Protein AF-A0A3C2DFE4-F1 (afdb_monomer_lite)

pLDDT: mean 93.07, std 5.96, range [70.19, 98.56]

Sequence (59 aa):
ATGRIVCPGFVDPHTHYDAQLFWDPYATPSSQHGITSMVMGNCGFSIAPIGDESDAEYL

Radius of gyration: 15.05 Å; chains: 1; bounding box: 32×20×46 Å

Foldseek 3Di:
DPPDDDDQFDEAADDACQVVCVVVVPVVVRVVVRHDYYDHCPPVDHLDDDDDVVSVPSD

Secondary structure (DSSP, 8-state):
-TTS---PPEEESS---TTGGGT-TT-HHHHTTTEEEE----TT--S----SGGGGTT-

Structure (mmCIF, N/CA/C/O backbone):
data_AF-A0A3C2DFE4-F1
#
_entry.id   AF-A0A3C2DFE4-F1
#
loop_
_atom_site.group_PDB
_atom_site.id
_atom_site.type_symbol
_atom_site.label_atom_id
_atom_site.label_alt_id
_atom_site.label_comp_id
_atom_site.label_asym_id
_atom_site.label_entity_id
_atom_site.label_seq_id
_atom_site.pdbx_PDB_ins_code
_atom_site.Cartn_x
_atom_site.Cartn_y
_atom_site.Cartn_z
_atom_site.occupancy
_atom_site.B_iso_or_equiv
_atom_site.auth_seq_id
_atom_site.auth_comp_id
_atom_site.auth_asym_id
_atom_site.auth_atom_id
_atom_site.pdbx_PDB_model_num
ATOM 1 N N . ALA A 1 1 ? -16.247 -3.783 19.244 1.00 88.62 1 ALA A N 1
ATOM 2 C CA . ALA A 1 1 ? -15.155 -2.799 19.406 1.00 88.62 1 ALA A CA 1
ATOM 3 C C . ALA A 1 1 ? -15.381 -1.901 20.635 1.00 88.62 1 ALA A C 1
ATOM 5 O O . ALA A 1 1 ? -15.268 -0.685 20.541 1.00 88.62 1 ALA A O 1
ATOM 6 N N . THR A 1 2 ? -15.701 -2.474 21.803 1.00 97.88 2 THR A N 1
ATOM 7 C CA . THR A 1 2 ? -15.958 -1.684 23.022 1.00 97.88 2 THR A CA 1
ATOM 8 C C . THR A 1 2 ? -14.701 -0.913 23.429 1.00 97.88 2 THR A C 1
ATOM 10 O O . THR A 1 2 ? -13.638 -1.517 23.556 1.00 97.88 2 THR A O 1
ATOM 13 N N . GLY A 1 3 ? -14.814 0.409 23.590 1.00 97.94 3 GLY A N 1
ATOM 14 C CA . GLY A 1 3 ? -13.696 1.281 23.973 1.00 97.94 3 GLY A CA 1
ATOM 15 C C . GLY A 1 3 ? -12.637 1.508 22.886 1.00 97.94 3 GLY A C 1
ATOM 16 O O . GLY A 1 3 ? -11.515 1.880 23.213 1.00 97.94 3 GLY A O 1
ATOM 17 N N . ARG A 1 4 ? -12.952 1.261 21.606 1.00 97.81 4 ARG A N 1
ATOM 18 C CA . ARG A 1 4 ? -12.036 1.472 20.470 1.00 97.81 4 ARG A CA 1
ATOM 19 C C . ARG A 1 4 ? -12.675 2.351 19.399 1.00 97.81 4 ARG A C 1
ATOM 21 O O . ARG A 1 4 ? -13.896 2.466 19.339 1.00 97.81 4 ARG A O 1
ATOM 28 N N . ILE A 1 5 ? -11.842 2.910 18.525 1.00 97.81 5 ILE A N 1
ATOM 29 C CA . ILE A 1 5 ? -12.297 3.632 17.336 1.00 97.81 5 ILE A CA 1
ATOM 30 C C . ILE A 1 5 ? -12.507 2.641 16.192 1.00 97.81 5 ILE A C 1
ATOM 32 O O . ILE A 1 5 ? -11.638 1.822 15.900 1.00 97.81 5 ILE A O 1
ATOM 36 N N . VAL A 1 6 ? -13.671 2.732 15.553 1.00 97.81 6 VAL A N 1
ATOM 37 C CA . VAL A 1 6 ? -13.944 2.112 14.255 1.00 97.81 6 VAL A CA 1
ATOM 38 C C . VAL A 1 6 ? -13.957 3.241 13.235 1.00 97.81 6 VAL A C 1
ATOM 40 O O . VAL A 1 6 ? -14.706 4.202 13.388 1.00 97.81 6 VAL A O 1
ATOM 43 N N . CYS A 1 7 ? -13.105 3.140 12.225 1.00 98.12 7 CYS A N 1
ATOM 44 C CA . CYS A 1 7 ? -12.984 4.119 11.152 1.00 98.12 7 CYS A CA 1
ATOM 45 C C . CYS A 1 7 ? -12.823 3.388 9.811 1.00 98.12 7 CYS A C 1
ATOM 47 O O . CYS A 1 7 ? -12.548 2.183 9.813 1.00 98.12 7 CYS A O 1
ATOM 49 N N . PRO A 1 8 ? -13.017 4.076 8.672 1.00 98.56 8 PRO A N 1
ATOM 50 C CA . PRO A 1 8 ? -12.571 3.557 7.388 1.00 98.56 8 PRO A CA 1
ATOM 51 C C . PRO A 1 8 ? -11.079 3.235 7.442 1.00 98.56 8 PRO A C 1
ATOM 53 O O . PRO A 1 8 ? -10.323 3.905 8.146 1.00 98.56 8 PRO A O 1
ATOM 56 N N . GLY A 1 9 ? -10.655 2.232 6.680 1.00 98.19 9 GLY A N 1
ATOM 57 C CA . GLY A 1 9 ? -9.233 1.984 6.509 1.00 98.19 9 GLY A CA 1
ATOM 58 C C . GLY A 1 9 ? -8.547 3.180 5.853 1.00 98.19 9 GLY A C 1
ATOM 59 O O . GLY A 1 9 ? -9.144 3.896 5.045 1.00 98.19 9 GLY A O 1
ATOM 60 N N . PHE A 1 10 ? -7.294 3.415 6.218 1.00 98.44 10 PHE A N 1
ATOM 61 C CA . PHE A 1 10 ? -6.544 4.545 5.694 1.00 98.44 10 PHE A CA 1
ATOM 62 C C . PHE A 1 10 ? -6.144 4.299 4.238 1.00 98.44 10 PHE A C 1
ATOM 64 O O . PHE A 1 10 ? -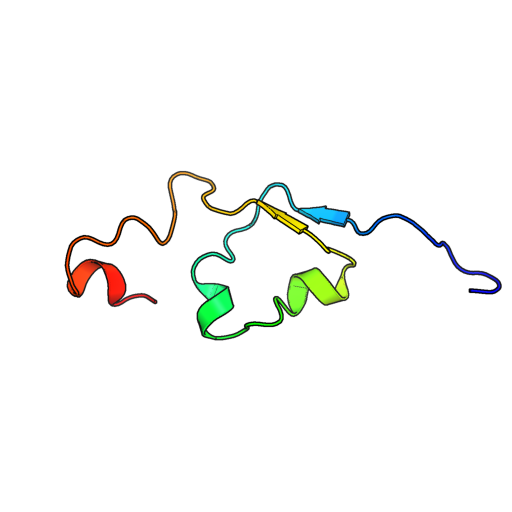5.938 3.157 3.810 1.00 98.44 10 PHE A O 1
ATOM 71 N N . VAL A 1 11 ? -6.064 5.390 3.481 1.00 98.12 11 VAL A N 1
ATOM 72 C CA . VAL A 1 11 ? -5.590 5.397 2.098 1.00 98.12 11 VAL A CA 1
ATOM 73 C C . VAL A 1 11 ? -4.194 5.992 2.104 1.00 98.12 11 VAL A C 1
ATOM 75 O O . VAL A 1 11 ? -4.024 7.123 2.553 1.00 98.12 11 VAL A O 1
ATOM 78 N N . ASP A 1 12 ? -3.218 5.232 1.620 1.00 97.75 12 ASP A N 1
ATOM 79 C CA . ASP A 1 12 ? -1.856 5.706 1.399 1.00 97.75 12 ASP A CA 1
ATOM 80 C C . ASP A 1 12 ? -1.757 6.344 0.005 1.00 97.75 12 ASP A C 1
ATOM 82 O O . ASP A 1 12 ? -1.795 5.625 -1.000 1.00 97.75 12 ASP A O 1
ATOM 86 N N . PRO A 1 13 ? -1.676 7.679 -0.111 1.00 97.56 13 PRO A N 1
ATOM 87 C CA . PRO A 1 13 ? -1.594 8.319 -1.414 1.00 97.56 13 PRO A CA 1
ATOM 88 C C . PRO A 1 13 ? -0.192 8.228 -2.026 1.00 97.56 13 PRO A C 1
ATOM 90 O O . PRO A 1 13 ? -0.032 8.613 -3.182 1.00 97.56 13 PRO A O 1
ATOM 93 N N . HIS A 1 14 ? 0.825 7.811 -1.262 1.00 97.50 14 HIS A N 1
ATOM 94 C CA . HIS A 1 14 ? 2.210 7.954 -1.681 1.00 97.50 14 HIS A CA 1
ATOM 95 C C . HIS A 1 14 ? 3.130 6.907 -1.048 1.00 97.50 14 HIS A C 1
ATOM 97 O O . HIS A 1 14 ? 3.774 7.143 -0.025 1.00 97.50 14 HIS A O 1
ATOM 103 N N . THR A 1 15 ? 3.250 5.771 -1.729 1.00 95.25 15 THR A N 1
ATOM 104 C CA . THR A 1 15 ? 4.189 4.703 -1.381 1.00 95.25 15 T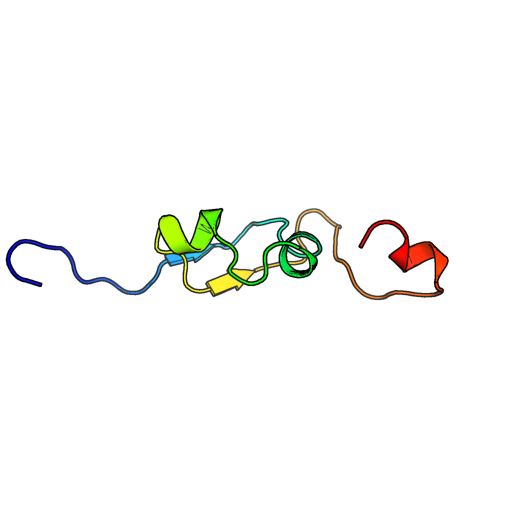HR A CA 1
ATOM 105 C C . THR A 1 15 ? 4.961 4.217 -2.609 1.00 95.25 15 THR A C 1
ATOM 107 O O . THR A 1 15 ? 4.617 4.544 -3.748 1.00 95.25 15 THR A O 1
ATOM 110 N N . HIS A 1 16 ? 6.002 3.429 -2.346 1.00 94.94 16 HIS A N 1
ATOM 111 C CA . HIS A 1 16 ? 6.875 2.778 -3.323 1.00 94.94 16 HIS A CA 1
ATOM 112 C C . HIS A 1 16 ? 6.863 1.251 -3.152 1.00 94.94 16 HIS A C 1
ATOM 114 O O . HIS A 1 16 ? 7.898 0.591 -3.223 1.00 94.94 16 HIS A O 1
ATOM 120 N N . TYR A 1 17 ? 5.688 0.675 -2.882 1.00 94.56 17 TYR A N 1
ATOM 121 C CA . TYR A 1 17 ? 5.530 -0.778 -2.761 1.00 94.56 17 TYR A CA 1
ATOM 122 C C . TYR A 1 17 ? 5.430 -1.522 -4.086 1.00 94.56 17 TYR A C 1
ATOM 124 O O . TYR A 1 17 ? 5.291 -2.741 -4.062 1.00 94.56 17 TYR A O 1
ATOM 132 N N . A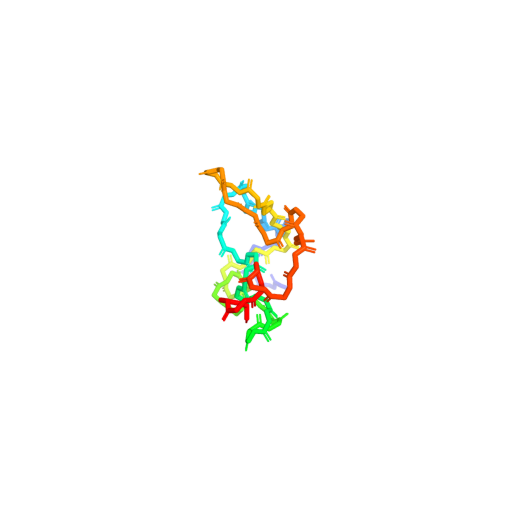SP A 1 18 ? 5.544 -0.822 -5.214 1.00 93.44 18 ASP A N 1
ATOM 133 C CA . ASP A 1 18 ? 5.427 -1.387 -6.553 1.00 93.44 18 ASP A CA 1
ATOM 134 C C . ASP A 1 18 ? 6.233 -2.693 -6.694 1.00 93.44 18 ASP A C 1
ATOM 136 O O . ASP A 1 18 ? 5.677 -3.713 -7.086 1.00 93.44 18 ASP A O 1
ATOM 140 N N . ALA A 1 19 ? 7.510 -2.687 -6.286 1.00 91.69 19 ALA A N 1
ATOM 141 C CA . ALA A 1 19 ? 8.351 -3.887 -6.264 1.00 91.69 19 ALA A CA 1
ATOM 142 C C . ALA A 1 19 ? 8.180 -4.717 -4.974 1.00 91.69 19 ALA A C 1
ATOM 144 O O . ALA A 1 19 ? 8.197 -5.943 -5.008 1.00 91.69 19 ALA A O 1
ATOM 145 N N . GLN A 1 20 ? 7.958 -4.077 -3.820 1.00 92.00 20 GLN A N 1
ATOM 146 C CA . GLN A 1 20 ? 7.892 -4.786 -2.534 1.00 92.00 20 GLN A CA 1
ATOM 147 C C . GLN A 1 20 ? 6.827 -5.878 -2.480 1.00 92.00 20 GLN A C 1
ATOM 149 O O . GLN A 1 20 ? 7.030 -6.896 -1.818 1.00 92.00 20 GLN A O 1
ATOM 154 N N . LEU A 1 21 ? 5.716 -5.704 -3.192 1.00 92.19 21 LEU A N 1
ATOM 155 C CA . LEU A 1 21 ? 4.649 -6.699 -3.227 1.00 92.19 21 LEU A CA 1
ATOM 156 C C . LEU A 1 21 ? 5.090 -8.062 -3.795 1.00 92.19 21 LEU A C 1
ATOM 158 O O . LEU A 1 21 ? 4.415 -9.055 -3.525 1.00 92.19 21 LEU A O 1
ATOM 162 N N . PHE A 1 22 ? 6.217 -8.143 -4.515 1.00 90.94 22 PHE A N 1
ATOM 163 C CA . PHE A 1 22 ? 6.768 -9.414 -4.997 1.00 90.94 22 PHE A CA 1
ATOM 164 C C . PHE A 1 22 ? 7.371 -10.274 -3.872 1.00 90.94 22 PHE A C 1
ATOM 166 O O . PHE A 1 22 ? 7.247 -11.498 -3.921 1.00 90.94 22 PHE A O 1
ATOM 173 N N . TRP A 1 23 ? 7.966 -9.668 -2.834 1.00 93.00 23 TRP A N 1
ATOM 174 C CA . TRP A 1 23 ? 8.556 -10.400 -1.697 1.00 93.00 23 TRP A CA 1
ATOM 175 C C . TRP A 1 23 ? 7.783 -10.258 -0.376 1.00 93.00 23 TRP A C 1
ATOM 177 O O . TRP A 1 23 ? 7.941 -11.088 0.519 1.00 93.00 23 TRP A O 1
ATOM 187 N N . ASP A 1 24 ? 6.926 -9.244 -0.244 1.00 94.81 24 ASP A N 1
ATOM 188 C CA . ASP A 1 24 ? 5.989 -9.055 0.868 1.00 94.81 24 ASP A CA 1
ATOM 189 C C . ASP A 1 24 ? 4.572 -8.788 0.325 1.00 94.81 24 ASP A C 1
ATOM 191 O O . ASP A 1 24 ? 4.107 -7.642 0.294 1.00 94.81 24 ASP A O 1
ATOM 195 N N . PRO A 1 25 ? 3.845 -9.845 -0.085 1.00 94.5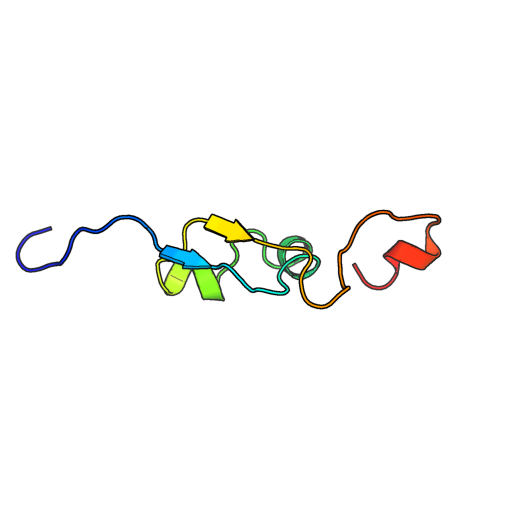0 25 PRO A N 1
ATOM 196 C CA . PRO A 1 25 ? 2.522 -9.712 -0.697 1.00 94.50 25 PRO A CA 1
ATOM 197 C C . PRO A 1 25 ? 1.443 -9.211 0.275 1.00 94.50 25 PRO A C 1
ATOM 199 O O . PRO A 1 25 ? 0.324 -8.916 -0.142 1.00 94.50 25 PRO A O 1
ATOM 202 N N . TYR A 1 26 ? 1.751 -9.113 1.571 1.00 94.69 26 TYR A N 1
ATOM 203 C CA . TYR A 1 26 ? 0.829 -8.616 2.593 1.00 94.69 26 TYR A CA 1
ATOM 204 C C . TYR A 1 26 ? 0.984 -7.118 2.869 1.00 94.69 26 TYR A C 1
ATOM 206 O O . TYR A 1 26 ? 0.251 -6.586 3.713 1.00 94.69 26 TYR A O 1
ATOM 214 N N . ALA A 1 27 ? 1.931 -6.448 2.195 1.00 95.12 27 ALA A N 1
ATOM 215 C CA . ALA A 1 27 ? 2.302 -5.058 2.456 1.00 95.12 27 ALA A CA 1
ATOM 216 C C . ALA A 1 27 ? 2.404 -4.795 3.966 1.00 95.12 27 ALA A C 1
ATOM 218 O O . ALA A 1 27 ? 1.776 -3.877 4.506 1.00 95.12 27 ALA A O 1
ATOM 219 N N . THR A 1 28 ? 3.128 -5.678 4.659 1.00 94.38 28 THR A N 1
ATOM 220 C CA . THR A 1 28 ? 3.105 -5.833 6.115 1.00 94.38 28 THR A CA 1
ATOM 221 C C . THR A 1 28 ? 3.313 -4.510 6.863 1.00 94.38 28 THR A C 1
ATOM 223 O O . THR A 1 28 ? 2.567 -4.263 7.815 1.00 94.38 28 THR A O 1
ATOM 226 N N . PRO A 1 29 ? 4.227 -3.604 6.449 1.00 94.06 29 PRO A N 1
ATOM 227 C CA . PRO A 1 29 ? 4.375 -2.330 7.139 1.00 94.06 29 PRO A CA 1
ATOM 228 C C . PRO A 1 29 ? 3.118 -1.455 7.043 1.00 94.06 29 PRO A C 1
ATOM 230 O O . PRO A 1 29 ? 2.760 -0.825 8.028 1.00 94.06 29 PRO A O 1
ATOM 233 N N . SER A 1 30 ? 2.394 -1.439 5.923 1.00 96.19 30 SER A N 1
ATOM 234 C CA . SER A 1 30 ? 1.190 -0.607 5.778 1.00 96.19 30 SER A CA 1
ATOM 235 C C . SER A 1 30 ? -0.051 -1.225 6.414 1.00 96.19 30 SER A C 1
ATOM 237 O O . SER A 1 30 ? -0.802 -0.528 7.103 1.00 96.19 30 SER A O 1
ATOM 239 N N . SER A 1 31 ? -0.256 -2.535 6.262 1.00 94.56 31 SER A N 1
ATOM 240 C CA . SER A 1 31 ? -1.417 -3.214 6.853 1.00 94.56 31 SER A CA 1
ATOM 241 C C . SER A 1 31 ? -1.408 -3.146 8.388 1.00 94.56 31 SER A C 1
ATOM 243 O O . SER A 1 31 ? -2.460 -2.965 9.005 1.00 94.56 31 SER A O 1
ATOM 245 N N . GLN A 1 32 ? -0.227 -3.163 9.017 1.00 96.44 32 GLN A N 1
ATOM 246 C CA . GLN A 1 32 ? -0.064 -2.966 10.465 1.00 96.44 32 GLN A CA 1
ATOM 247 C C . GLN A 1 32 ? -0.409 -1.547 10.952 1.00 96.44 32 GLN A C 1
ATOM 249 O O . GLN A 1 32 ? -0.746 -1.376 12.124 1.00 96.44 32 GLN A O 1
ATOM 254 N N . HIS A 1 33 ? -0.382 -0.544 10.068 1.00 96.56 33 HIS A N 1
ATOM 255 C CA . HIS A 1 33 ? -0.741 0.846 10.376 1.00 96.56 33 HIS A CA 1
ATOM 256 C C . HIS A 1 33 ? -2.170 1.216 9.940 1.00 96.56 33 HIS A C 1
ATOM 258 O O . HIS A 1 33 ? -2.545 2.387 9.969 1.00 96.56 33 HIS A O 1
ATOM 264 N N . GLY A 1 34 ? -2.996 0.229 9.572 1.00 97.19 34 GLY A N 1
ATOM 265 C CA . GLY A 1 34 ? -4.403 0.441 9.219 1.00 97.19 34 GLY A CA 1
ATOM 266 C C . GLY A 1 34 ? -4.636 0.932 7.788 1.00 97.19 34 GLY A C 1
ATOM 267 O O . GLY A 1 34 ? -5.756 1.333 7.464 1.00 97.19 34 GLY A O 1
ATOM 268 N N . ILE A 1 35 ? -3.611 0.889 6.930 1.00 98.06 35 ILE A N 1
ATOM 269 C CA . ILE A 1 35 ? -3.748 1.162 5.497 1.00 98.06 35 ILE A CA 1
ATOM 270 C C . ILE A 1 35 ? -4.506 0.003 4.845 1.00 98.06 35 ILE A C 1
ATOM 272 O O . ILE A 1 35 ? -4.196 -1.168 5.063 1.00 98.06 35 ILE A O 1
ATOM 276 N N . THR A 1 36 ? -5.496 0.336 4.022 1.00 97.44 36 THR A N 1
ATOM 277 C CA . THR A 1 36 ? -6.325 -0.644 3.291 1.00 97.44 36 THR A CA 1
ATOM 278 C C . THR A 1 36 ? -6.340 -0.417 1.786 1.00 97.44 36 THR A C 1
ATOM 280 O O . THR A 1 36 ? -6.831 -1.250 1.031 1.00 97.44 36 THR A O 1
ATOM 283 N N . SER A 1 37 ? -5.820 0.716 1.327 1.00 97.31 37 SER A N 1
ATOM 284 C CA . SER A 1 37 ? -5.677 1.041 -0.087 1.00 97.31 37 SER A CA 1
ATOM 285 C C . SER A 1 37 ? -4.450 1.917 -0.262 1.00 97.31 37 SER A C 1
ATOM 287 O O . SER A 1 37 ? -4.137 2.717 0.617 1.00 97.31 37 SER A O 1
ATOM 289 N N . MET A 1 38 ? -3.765 1.766 -1.389 1.00 95.88 38 MET A N 1
ATOM 290 C CA . MET A 1 38 ? -2.544 2.502 -1.693 1.00 95.88 38 MET A CA 1
ATOM 291 C C . MET A 1 38 ? -2.498 2.902 -3.161 1.00 95.88 38 MET A C 1
ATOM 293 O O . MET A 1 38 ? -2.987 2.171 -4.023 1.00 95.88 38 MET A O 1
ATOM 297 N N . VAL A 1 39 ? -1.898 4.056 -3.428 1.00 96.69 39 VAL A N 1
ATOM 298 C CA . VAL A 1 39 ? -1.575 4.524 -4.775 1.00 96.69 39 VAL A CA 1
ATOM 299 C C . VAL A 1 39 ? -0.085 4.292 -5.016 1.00 96.69 39 VAL A C 1
ATOM 301 O O . VAL A 1 39 ? 0.752 4.778 -4.257 1.00 96.69 39 VAL A O 1
ATOM 304 N N . MET A 1 40 ? 0.224 3.534 -6.066 1.00 95.38 40 MET A N 1
ATOM 305 C CA . MET A 1 40 ? 1.579 3.192 -6.518 1.00 95.38 40 MET A CA 1
ATOM 306 C C . MET A 1 40 ? 1.932 3.977 -7.793 1.00 95.38 40 MET A C 1
ATOM 308 O O . MET A 1 40 ? 1.069 4.661 -8.349 1.00 95.38 40 MET A O 1
ATOM 312 N N . GLY A 1 41 ? 3.178 3.897 -8.267 1.00 95.19 41 GLY A N 1
ATOM 313 C CA . GLY A 1 41 ? 3.631 4.658 -9.436 1.00 95.19 41 GLY A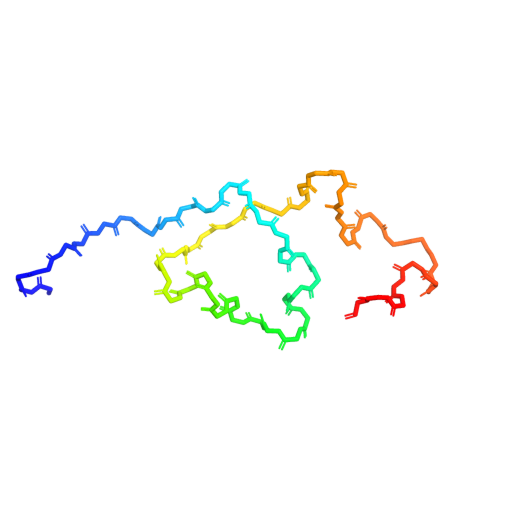 CA 1
ATOM 314 C C . GLY A 1 41 ? 4.040 6.102 -9.120 1.00 95.19 41 GLY A C 1
ATOM 315 O O . GLY A 1 41 ? 3.780 7.023 -9.896 1.00 95.19 41 GLY A O 1
ATOM 316 N N . ASN A 1 42 ? 4.613 6.327 -7.938 1.00 97.00 42 ASN A N 1
ATOM 317 C CA . ASN A 1 42 ? 4.974 7.655 -7.449 1.00 97.00 42 ASN A CA 1
ATOM 318 C C . ASN A 1 42 ? 6.382 8.090 -7.884 1.00 97.00 42 ASN A C 1
ATOM 320 O O . ASN A 1 42 ? 7.234 7.279 -8.231 1.00 97.00 42 ASN A O 1
ATOM 324 N N . CYS A 1 43 ? 6.655 9.397 -7.824 1.00 96.19 43 CYS A N 1
ATOM 325 C CA . CYS A 1 43 ? 7.984 9.994 -8.054 1.00 96.19 43 CYS A CA 1
ATOM 326 C C . CYS A 1 43 ? 8.653 9.642 -9.398 1.00 96.19 43 CYS A C 1
ATOM 328 O O . CYS A 1 43 ? 9.874 9.708 -9.509 1.00 96.19 43 CYS A O 1
ATOM 330 N N . GLY A 1 44 ? 7.868 9.292 -10.422 1.00 92.88 44 GLY A N 1
ATOM 331 C CA . GLY A 1 44 ? 8.395 8.875 -11.726 1.00 92.88 44 GLY A CA 1
ATOM 332 C C . GLY A 1 44 ? 8.924 7.440 -11.757 1.00 92.88 44 GLY A C 1
ATOM 333 O O . GLY A 1 44 ? 9.594 7.073 -12.717 1.00 92.88 44 GLY A O 1
ATOM 334 N N . PHE A 1 45 ? 8.624 6.644 -10.729 1.00 90.00 45 PHE A N 1
ATOM 335 C CA . PHE A 1 45 ? 8.964 5.231 -10.643 1.00 90.00 45 PHE A CA 1
ATOM 336 C C . PHE A 1 45 ? 7.693 4.378 -10.630 1.00 90.00 45 PHE A C 1
ATOM 338 O O . PHE A 1 45 ? 6.790 4.620 -9.833 1.00 90.00 45 PHE A O 1
ATOM 345 N N . SER A 1 46 ? 7.659 3.361 -11.485 1.00 91.00 46 SER A N 1
ATOM 346 C CA . SER A 1 46 ? 6.665 2.287 -11.503 1.00 91.00 46 SER A CA 1
ATOM 347 C C . SER A 1 46 ? 7.306 1.025 -12.074 1.00 91.00 46 SER A C 1
ATOM 349 O O . SER A 1 46 ? 8.217 1.113 -12.891 1.00 91.00 46 SER A O 1
ATOM 351 N N . ILE A 1 47 ? 6.801 -0.151 -11.695 1.00 91.69 47 ILE A N 1
ATOM 352 C CA . ILE A 1 47 ? 7.296 -1.442 -12.222 1.00 91.69 47 ILE A CA 1
ATOM 353 C C . ILE A 1 47 ? 6.818 -1.750 -13.645 1.00 91.69 47 ILE A C 1
ATOM 355 O O . ILE A 1 47 ? 7.176 -2.772 -14.210 1.00 91.69 47 ILE A O 1
ATOM 359 N N . ALA A 1 48 ? 5.942 -0.915 -14.202 1.00 91.69 48 ALA A N 1
ATOM 360 C CA . ALA A 1 48 ? 5.409 -1.069 -15.546 1.00 91.69 48 ALA A CA 1
ATOM 361 C C . ALA A 1 48 ? 5.427 0.278 -16.287 1.00 91.69 48 ALA A C 1
ATOM 363 O O . ALA A 1 48 ? 5.268 1.319 -15.636 1.00 91.69 48 ALA A O 1
ATOM 364 N N . PRO A 1 49 ? 5.531 0.269 -17.631 1.00 91.38 49 PRO A N 1
ATOM 365 C CA . PRO A 1 49 ? 5.704 -0.910 -18.494 1.00 91.38 49 PRO A CA 1
ATOM 366 C C . PRO A 1 49 ? 7.090 -1.564 -18.347 1.00 91.38 49 PRO A C 1
ATOM 368 O O . PRO A 1 49 ? 8.056 -0.880 -18.037 1.00 91.38 49 PRO A O 1
ATOM 371 N N . ILE A 1 50 ? 7.163 -2.875 -18.595 1.00 88.62 50 ILE A N 1
ATOM 372 C CA . ILE A 1 50 ? 8.416 -3.643 -18.707 1.00 88.62 50 ILE A CA 1
ATOM 373 C C . ILE A 1 50 ? 8.627 -3.912 -20.198 1.00 88.62 50 ILE A C 1
ATOM 375 O O . ILE A 1 50 ? 7.718 -4.435 -20.849 1.00 88.62 50 ILE A O 1
ATOM 379 N N . GLY A 1 51 ? 9.766 -3.497 -20.751 1.00 87.38 51 GLY A N 1
ATOM 380 C CA . GLY A 1 51 ? 10.100 -3.661 -22.162 1.00 87.38 51 GLY A CA 1
ATOM 381 C C . GLY A 1 51 ? 10.648 -5.052 -22.463 1.00 87.38 51 GLY A C 1
ATOM 382 O O . GLY A 1 51 ? 9.969 -5.863 -23.095 1.00 87.38 51 GLY A O 1
ATOM 383 N N . ASP A 1 52 ? 11.875 -5.317 -22.022 1.00 89.88 52 ASP A N 1
ATOM 384 C CA . ASP A 1 52 ? 12.511 -6.634 -22.110 1.00 89.88 52 ASP A CA 1
ATOM 385 C C . ASP A 1 52 ? 12.875 -7.186 -20.720 1.00 89.88 52 ASP A C 1
ATOM 387 O O . ASP A 1 52 ? 12.575 -6.581 -19.693 1.00 89.88 52 ASP A O 1
ATOM 391 N N . GLU A 1 53 ? 13.472 -8.377 -20.670 1.00 85.50 53 GLU A N 1
ATOM 392 C CA . GLU A 1 53 ? 13.801 -9.048 -19.405 1.00 85.50 53 GLU A CA 1
ATOM 393 C C . GLU A 1 53 ? 14.803 -8.251 -18.548 1.00 85.50 53 GLU A C 1
ATOM 395 O O . GLU A 1 53 ? 14.794 -8.384 -17.326 1.00 85.50 53 GLU A O 1
ATOM 400 N N . SER A 1 54 ? 15.609 -7.367 -19.154 1.00 85.69 54 SER A N 1
ATOM 401 C CA . SER A 1 54 ? 16.536 -6.509 -18.405 1.00 85.69 54 SER A CA 1
ATOM 402 C C . SER A 1 54 ? 15.814 -5.442 -17.575 1.00 85.69 54 SER A C 1
ATOM 404 O O . SER A 1 54 ? 16.283 -5.085 -16.495 1.00 85.69 54 SER A O 1
ATOM 406 N N . ASP A 1 55 ? 14.619 -5.015 -17.995 1.00 83.56 55 ASP A N 1
ATOM 407 C CA . ASP A 1 55 ? 13.772 -4.088 -17.234 1.00 83.56 55 ASP A CA 1
ATOM 408 C C . ASP A 1 55 ? 13.145 -4.736 -15.983 1.00 83.56 55 ASP A C 1
ATOM 410 O O . ASP A 1 55 ? 12.557 -4.028 -15.167 1.00 83.56 55 ASP A O 1
ATOM 414 N N . ALA A 1 56 ? 13.238 -6.062 -15.828 1.00 82.62 56 ALA A N 1
ATOM 415 C CA . ALA A 1 56 ? 12.681 -6.813 -14.701 1.00 82.62 56 ALA A CA 1
ATOM 416 C C . ALA A 1 56 ? 13.744 -7.322 -13.713 1.00 82.62 56 ALA A C 1
ATOM 418 O O . ALA A 1 56 ? 13.387 -7.921 -12.705 1.00 82.62 56 ALA A O 1
ATOM 419 N N . GLU A 1 57 ? 15.038 -7.084 -13.961 1.00 80.25 57 GLU A N 1
ATOM 420 C CA . GLU A 1 57 ? 16.136 -7.661 -13.163 1.00 80.25 57 GLU A CA 1
ATOM 421 C C . GLU A 1 57 ? 16.134 -7.202 -11.687 1.00 80.25 57 GLU A C 1
ATOM 423 O O . GLU A 1 57 ? 16.717 -7.853 -10.823 1.00 80.25 57 GLU A O 1
ATOM 428 N N . TYR A 1 58 ? 15.462 -6.086 -11.385 1.00 70.19 58 TYR A N 1
ATOM 429 C CA . TYR A 1 58 ? 15.329 -5.523 -10.036 1.00 70.19 58 TYR A CA 1
ATOM 430 C C . TYR A 1 58 ? 14.005 -5.868 -9.323 1.00 70.19 58 TYR A C 1
ATOM 432 O O . TYR A 1 58 ? 13.793 -5.371 -8.212 1.00 70.19 58 TYR A O 1
ATOM 4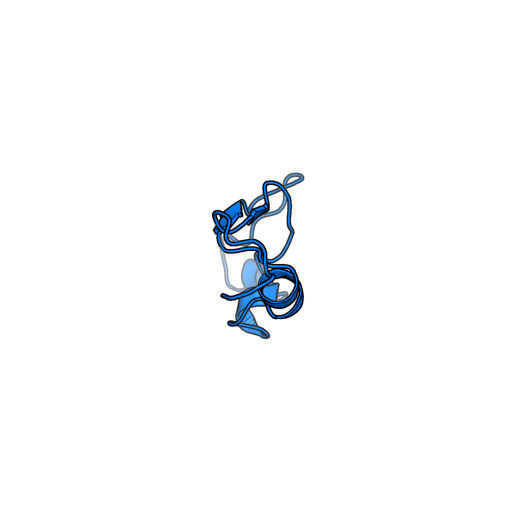40 N N . LEU A 1 59 ? 13.116 -6.654 -9.949 1.00 71.19 59 LEU A N 1
ATOM 441 C CA . LEU A 1 59 ? 11.872 -7.165 -9.346 1.00 71.19 59 LEU A CA 1
ATOM 442 C C . LEU A 1 59 ? 12.121 -8.467 -8.577 1.00 71.19 59 LEU A C 1
ATOM 444 O O . LEU A 1 59 ? 11.556 -8.590 -7.467 1.00 71.19 59 LEU A O 1
#